Protein AF-A0A2V8G3H0-F1 (afdb_monomer_lite)

pLDDT: mean 85.49, std 12.55, range [44.16, 97.75]

Radius of gyration: 18.99 Å; chains: 1; bounding box: 65×38×50 Å

Foldseek 3Di:
DWDWDWDDPDPFKIWIWTKDWDDDPPDPDPTPDIDIATKIWGDDPFKIKIAFWDDFDPDPDDDDQQQPDGVRHGPVQDPVVCVVQPPTWGGMWMWGDDPFKTKIKTKTWRDDDDQAAFTKIKIKMWMWGRPDPFKIKTKIKIKIWTHDDPYPHDDTDMDIDIDMDMGGHDPDDPPDD

Sequence (177 aa):
MRVSADVETGARTVLSLGGFFNQRFGSDRGVEQARPVVALSVRGRRSTFTFGTVPPRADKTPAGPDRAGPHGLLPPLQRDTLALDRPYEAGFQWTFAGAALRHEMWLVWQRLNTAEHRERFDVGVDAELGAARAVSVPLQLHVVHEGGQLFPSGPVGDSTAAAAGVNVHGRAGPLDR

Structure (mmCIF, N/CA/C/O backbone):
data_AF-A0A2V8G3H0-F1
#
_entry.id   AF-A0A2V8G3H0-F1
#
loop_
_atom_site.group_PDB
_atom_site.id
_atom_site.type_symbol
_atom_site.label_atom_id
_atom_site.label_alt_id
_atom_site.label_comp_id
_atom_site.label_asym_id
_atom_site.label_entity_id
_atom_site.label_seq_id
_atom_site.pdbx_PDB_ins_code
_atom_site.Cartn_x
_atom_site.Cartn_y
_atom_site.Cartn_z
_atom_site.occupancy
_atom_site.B_iso_or_equiv
_atom_site.auth_seq_id
_atom_site.auth_comp_id
_atom_site.auth_asym_id
_atom_site.auth_atom_id
_atom_site.pdbx_PDB_model_num
ATOM 1 N N . MET A 1 1 ? -1.364 -10.992 -14.143 1.00 82.94 1 MET A N 1
ATOM 2 C CA . MET A 1 1 ? -1.612 -12.239 -13.393 1.00 82.94 1 MET A CA 1
ATOM 3 C C . MET A 1 1 ? -0.538 -12.420 -12.333 1.00 82.94 1 MET A C 1
ATOM 5 O O . MET A 1 1 ? 0.640 -12.336 -12.650 1.00 82.94 1 MET A O 1
ATOM 9 N N . ARG A 1 2 ? -0.936 -12.663 -11.082 1.00 86.56 2 ARG A N 1
ATOM 10 C CA . ARG A 1 2 ? -0.037 -13.048 -9.984 1.00 86.56 2 ARG A CA 1
ATOM 11 C C . ARG A 1 2 ? -0.377 -14.473 -9.568 1.00 86.56 2 ARG A C 1
ATOM 13 O O . ARG A 1 2 ? -1.548 -14.764 -9.352 1.00 86.56 2 ARG A O 1
ATOM 20 N N . VAL A 1 3 ? 0.633 -15.325 -9.445 1.00 89.88 3 VAL A N 1
ATOM 21 C CA . VAL A 1 3 ? 0.513 -16.675 -8.883 1.00 89.88 3 VAL A CA 1
ATOM 22 C C . VAL A 1 3 ? 1.539 -16.795 -7.773 1.00 89.88 3 VAL A C 1
ATOM 24 O O . VAL A 1 3 ? 2.712 -16.509 -7.995 1.00 89.88 3 VAL A O 1
ATOM 27 N N . SER A 1 4 ? 1.111 -17.194 -6.582 1.00 92.69 4 SER A N 1
ATOM 28 C CA . SER A 1 4 ? 2.009 -17.410 -5.450 1.00 92.69 4 SER A CA 1
ATOM 29 C C . SER A 1 4 ? 1.488 -18.502 -4.529 1.00 92.69 4 SER A C 1
ATOM 31 O O . SER A 1 4 ? 0.279 -18.709 -4.438 1.00 92.69 4 SER A O 1
ATOM 33 N N . ALA A 1 5 ? 2.412 -19.167 -3.845 1.00 94.31 5 ALA A N 1
ATOM 34 C CA . ALA A 1 5 ? 2.145 -20.116 -2.779 1.00 94.31 5 ALA A CA 1
ATOM 35 C C . ALA A 1 5 ? 2.682 -19.567 -1.455 1.00 94.31 5 ALA A C 1
ATOM 37 O O . ALA A 1 5 ? 3.753 -18.957 -1.421 1.00 94.31 5 ALA A O 1
ATOM 38 N N . ASP A 1 6 ? 1.938 -19.815 -0.382 1.00 95.56 6 ASP A N 1
ATOM 39 C CA . ASP A 1 6 ? 2.307 -19.433 0.975 1.00 95.56 6 ASP A CA 1
ATOM 40 C C . ASP A 1 6 ? 2.868 -20.652 1.712 1.00 95.56 6 ASP A C 1
ATOM 42 O O . ASP A 1 6 ? 2.250 -21.716 1.742 1.00 95.56 6 ASP A O 1
ATOM 46 N N . VAL A 1 7 ? 4.041 -20.484 2.316 1.00 95.50 7 VAL A N 1
ATOM 47 C CA . VAL A 1 7 ? 4.709 -21.490 3.142 1.00 95.50 7 VAL A CA 1
ATOM 48 C C . VAL A 1 7 ? 4.783 -20.962 4.567 1.00 95.50 7 VAL A C 1
ATOM 50 O O . VAL A 1 7 ? 5.403 -19.930 4.830 1.00 95.50 7 VAL A O 1
ATOM 53 N N . GLU A 1 8 ? 4.157 -21.664 5.506 1.00 96.56 8 GLU A N 1
ATOM 54 C CA . GLU A 1 8 ? 4.308 -21.369 6.929 1.00 96.56 8 GLU A CA 1
ATOM 55 C C . GLU A 1 8 ? 5.721 -21.760 7.377 1.00 96.56 8 GLU A C 1
ATOM 57 O O . GLU A 1 8 ? 6.106 -22.926 7.324 1.00 96.56 8 GLU A O 1
ATOM 62 N N . THR A 1 9 ? 6.517 -20.779 7.799 1.00 92.75 9 THR A N 1
ATOM 63 C CA . THR A 1 9 ? 7.901 -20.997 8.263 1.00 92.75 9 THR A CA 1
ATOM 64 C C . THR A 1 9 ? 8.014 -20.988 9.787 1.00 92.75 9 THR A C 1
ATOM 66 O O . THR A 1 9 ? 9.064 -21.295 10.345 1.00 92.75 9 THR A O 1
ATOM 69 N N . GLY A 1 10 ? 6.922 -20.659 10.478 1.00 92.50 10 GLY A N 1
ATOM 70 C CA . GLY A 1 10 ? 6.780 -20.729 11.927 1.00 92.50 10 GLY A CA 1
ATOM 71 C C . GLY A 1 10 ? 5.374 -20.315 12.358 1.00 92.50 10 GLY A C 1
ATOM 72 O O . GLY A 1 10 ? 4.564 -19.894 11.538 1.00 92.50 10 GLY A O 1
ATOM 73 N N . ALA A 1 11 ? 5.090 -20.351 13.664 1.00 92.75 11 ALA A N 1
ATOM 74 C CA . ALA A 1 11 ? 3.740 -20.112 14.204 1.00 92.75 11 ALA A CA 1
ATOM 75 C C . ALA A 1 11 ? 3.132 -18.731 13.873 1.00 92.75 11 ALA A C 1
ATOM 77 O O . ALA A 1 11 ? 1.939 -18.505 14.066 1.00 92.75 11 ALA A O 1
ATOM 78 N N . ARG A 1 12 ? 3.958 -17.774 13.442 1.00 96.44 12 ARG A N 1
ATOM 79 C CA . ARG A 1 12 ? 3.563 -16.397 13.116 1.00 96.44 12 ARG A CA 1
ATOM 80 C C . ARG A 1 12 ? 4.176 -15.894 11.817 1.00 96.44 12 ARG A C 1
ATOM 82 O O . ARG A 1 12 ? 4.035 -14.714 11.519 1.00 96.44 12 ARG A O 1
ATOM 89 N N . THR A 1 13 ? 4.846 -16.750 11.056 1.00 97.31 13 THR A N 1
ATOM 90 C CA . THR A 1 13 ? 5.653 -16.318 9.916 1.00 97.31 13 THR A CA 1
ATOM 91 C C . THR A 1 13 ? 5.239 -17.078 8.670 1.00 97.31 13 THR A C 1
ATOM 93 O O . THR A 1 13 ? 5.158 -18.304 8.683 1.00 97.31 13 THR A O 1
ATOM 96 N N . VAL A 1 14 ? 4.976 -16.340 7.596 1.00 97.12 14 VAL A N 1
ATOM 97 C CA . VAL A 1 14 ? 4.586 -16.882 6.294 1.00 97.12 14 VAL A CA 1
ATOM 98 C C . VAL A 1 14 ? 5.528 -16.331 5.239 1.00 97.12 14 VAL A C 1
ATOM 100 O O . VAL A 1 14 ? 5.743 -15.123 5.170 1.00 97.12 14 VAL A O 1
ATOM 103 N N . LEU A 1 15 ? 6.082 -17.216 4.422 1.00 96.94 15 LEU A N 1
ATOM 104 C CA . LEU A 1 15 ? 6.863 -16.876 3.245 1.00 96.94 15 LEU A CA 1
ATOM 105 C C . LEU A 1 15 ? 6.006 -17.116 2.000 1.00 96.94 15 LEU A C 1
ATOM 107 O O . LEU A 1 15 ? 5.622 -18.250 1.731 1.00 96.94 15 LEU A O 1
ATOM 111 N N . SER A 1 16 ? 5.731 -16.070 1.230 1.00 95.81 16 SER A N 1
ATOM 112 C CA . SER A 1 16 ? 5.048 -16.166 -0.059 1.00 95.81 16 SER A CA 1
ATOM 113 C C . SER A 1 16 ? 6.071 -16.183 -1.191 1.00 95.81 16 SER A C 1
ATOM 115 O O . SER A 1 16 ? 6.906 -15.282 -1.281 1.00 95.81 16 SER A O 1
ATOM 117 N N . LEU A 1 17 ? 5.984 -17.175 -2.077 1.00 96.31 17 LEU A N 1
ATOM 118 C CA . LEU A 1 17 ? 6.856 -17.334 -3.245 1.00 96.31 17 LEU A CA 1
ATOM 119 C C . LEU A 1 17 ? 6.022 -17.505 -4.514 1.00 96.31 17 LEU A C 1
ATOM 121 O O . LEU A 1 17 ? 4.998 -18.187 -4.503 1.00 96.31 17 LEU A O 1
ATOM 125 N N . GLY A 1 18 ? 6.444 -16.905 -5.624 1.00 95.38 18 GLY A N 1
ATOM 126 C CA . GLY A 1 18 ? 5.718 -17.029 -6.883 1.00 95.38 18 GLY A CA 1
ATOM 127 C C . GLY A 1 18 ? 6.214 -16.129 -8.004 1.00 95.38 18 GLY A C 1
ATOM 128 O O . GLY A 1 18 ? 7.368 -15.704 -8.029 1.00 95.38 18 GLY A O 1
ATOM 129 N N . GLY A 1 19 ? 5.310 -15.825 -8.931 1.00 93.44 19 GLY A N 1
ATOM 130 C CA . GLY A 1 19 ? 5.575 -15.005 -10.103 1.00 93.44 19 GLY A CA 1
ATOM 131 C C . GLY A 1 19 ? 4.429 -14.052 -10.418 1.00 93.44 19 GLY A C 1
ATOM 132 O O . GLY A 1 19 ? 3.246 -14.359 -10.244 1.00 93.44 19 GLY A O 1
ATOM 133 N N . PHE A 1 20 ? 4.799 -12.876 -10.899 1.00 90.75 20 PHE A N 1
ATOM 134 C CA . PHE A 1 20 ? 3.908 -11.897 -11.489 1.00 90.75 20 PHE A CA 1
ATOM 135 C C . PHE A 1 20 ? 4.216 -11.780 -12.979 1.00 90.75 20 PHE A C 1
ATOM 137 O O . PHE A 1 20 ? 5.374 -11.639 -13.367 1.00 90.75 20 PHE A O 1
ATOM 144 N N . PHE A 1 21 ? 3.164 -11.797 -13.791 1.00 89.19 21 PHE A N 1
ATOM 145 C CA . PHE A 1 21 ? 3.224 -11.692 -15.240 1.00 89.19 21 PHE A CA 1
ATOM 146 C C . PHE A 1 21 ? 2.209 -10.663 -15.720 1.00 89.19 21 PHE A C 1
ATOM 148 O O . PHE A 1 21 ? 1.060 -10.676 -15.267 1.00 89.19 21 PHE A O 1
ATOM 155 N N . ASN A 1 22 ? 2.575 -9.802 -16.661 1.00 86.12 22 ASN A N 1
ATOM 156 C CA . ASN A 1 22 ? 1.601 -8.966 -17.357 1.00 86.12 22 ASN A CA 1
ATOM 157 C C . ASN A 1 22 ? 1.765 -9.048 -18.873 1.00 86.12 22 ASN A C 1
ATOM 159 O O . ASN A 1 22 ? 2.817 -9.406 -19.396 1.00 86.12 22 ASN A O 1
ATOM 163 N N . GLN A 1 23 ? 0.684 -8.710 -19.560 1.00 83.31 23 GLN A N 1
ATOM 164 C CA . GLN A 1 23 ? 0.637 -8.493 -20.993 1.00 83.31 23 GLN A CA 1
ATOM 165 C C . GLN A 1 23 ? -0.121 -7.184 -21.197 1.00 83.31 23 GLN A C 1
ATOM 167 O O . GLN A 1 23 ? -1.132 -6.943 -20.531 1.00 83.31 23 GLN A O 1
ATOM 172 N N . ARG A 1 24 ? 0.390 -6.312 -22.064 1.00 78.56 24 ARG A N 1
ATOM 173 C CA . ARG A 1 24 ? -0.292 -5.067 -22.425 1.00 78.56 24 ARG A CA 1
ATOM 174 C C . ARG A 1 24 ? -1.122 -5.305 -23.682 1.00 78.56 24 ARG A C 1
ATOM 176 O O . ARG A 1 24 ? -0.664 -5.982 -24.601 1.00 78.56 24 ARG A O 1
ATOM 183 N N . PHE A 1 25 ? -2.330 -4.748 -23.724 1.00 75.25 25 PHE A N 1
ATOM 184 C CA . PHE A 1 25 ? -3.134 -4.746 -24.945 1.00 75.25 25 PHE A CA 1
ATOM 185 C C . PHE A 1 25 ? -2.354 -4.052 -26.071 1.00 75.25 25 PHE A C 1
ATOM 187 O O . PHE A 1 25 ? -1.827 -2.961 -25.867 1.00 75.25 25 PHE A O 1
ATOM 194 N N . GLY A 1 26 ? -2.261 -4.704 -27.233 1.00 79.00 26 GLY A N 1
ATOM 195 C CA . GLY A 1 26 ? -1.500 -4.209 -28.386 1.00 79.00 26 GLY A CA 1
ATOM 196 C C . GLY A 1 26 ? -0.003 -4.548 -28.391 1.00 79.00 26 GLY A C 1
ATOM 197 O O . GLY A 1 26 ? 0.705 -4.049 -29.256 1.00 79.00 26 GLY A O 1
ATOM 198 N N . SER A 1 27 ? 0.493 -5.370 -27.457 1.00 79.19 27 SER A N 1
ATOM 199 C CA . SER A 1 27 ? 1.862 -5.907 -27.521 1.00 79.19 27 SER A CA 1
ATOM 200 C C . SER A 1 27 ? 1.911 -7.187 -28.361 1.00 79.19 27 SER A C 1
ATOM 202 O O . SER A 1 27 ? 1.097 -8.090 -28.160 1.00 79.19 27 SER A O 1
ATOM 204 N N . ASP A 1 28 ? 2.916 -7.299 -29.235 1.00 83.94 28 ASP A N 1
ATOM 205 C CA . ASP A 1 28 ? 3.227 -8.524 -29.993 1.00 83.94 28 ASP A CA 1
ATOM 206 C C . ASP A 1 28 ? 3.888 -9.607 -29.115 1.00 83.94 28 ASP A C 1
ATOM 208 O O . ASP A 1 28 ? 4.145 -10.728 -29.560 1.00 83.94 28 ASP A O 1
ATOM 212 N N . ARG A 1 29 ? 4.196 -9.285 -27.850 1.00 79.19 29 ARG A N 1
ATOM 213 C CA . ARG A 1 29 ? 4.785 -10.216 -26.883 1.00 79.19 29 ARG A CA 1
ATOM 214 C C . ARG A 1 29 ? 3.695 -10.897 -26.060 1.00 79.19 29 ARG A C 1
ATOM 216 O O . ARG A 1 29 ? 2.806 -10.245 -25.516 1.00 79.19 29 ARG A O 1
ATOM 223 N N . GLY A 1 30 ? 3.822 -12.215 -25.882 1.00 79.38 30 GLY A N 1
ATOM 224 C CA . GLY A 1 30 ? 2.931 -12.993 -25.008 1.00 79.38 30 GLY A CA 1
ATOM 225 C C . GLY A 1 30 ? 3.056 -12.642 -23.517 1.00 79.38 30 GLY A C 1
ATOM 226 O O . GLY A 1 30 ? 2.113 -12.841 -22.760 1.00 79.38 30 GLY A O 1
ATOM 227 N N . VAL A 1 31 ? 4.202 -12.091 -23.095 1.00 81.88 31 VAL A N 1
ATOM 228 C CA . VAL A 1 31 ? 4.450 -11.564 -21.744 1.00 81.88 31 VAL A CA 1
ATOM 229 C C . VAL A 1 31 ? 5.321 -10.315 -21.865 1.00 81.88 31 VAL A C 1
ATOM 231 O O . VAL A 1 31 ? 6.400 -10.367 -22.451 1.00 81.88 31 VAL A O 1
ATOM 234 N N . GLU A 1 32 ? 4.863 -9.202 -21.299 1.00 83.75 32 GLU A N 1
ATOM 235 C CA . GLU A 1 32 ? 5.589 -7.927 -21.291 1.00 83.75 32 GLU A CA 1
ATOM 236 C C . GLU A 1 32 ? 6.539 -7.834 -20.088 1.00 83.75 32 GLU A C 1
ATOM 238 O O . GLU A 1 32 ? 7.672 -7.369 -20.204 1.00 83.75 32 GLU A O 1
ATOM 243 N N . GLN A 1 33 ? 6.101 -8.317 -18.925 1.00 82.50 33 GLN A N 1
ATOM 244 C CA . GLN A 1 33 ? 6.886 -8.312 -17.697 1.00 82.50 33 GLN A CA 1
ATOM 245 C C . GLN A 1 33 ? 6.720 -9.631 -16.951 1.00 82.50 33 GLN A C 1
ATOM 247 O O . GLN A 1 33 ? 5.600 -10.104 -16.771 1.00 82.50 33 GLN A O 1
ATOM 252 N N . ALA A 1 34 ? 7.835 -10.172 -16.461 1.00 89.00 34 ALA A N 1
ATOM 253 C CA . ALA A 1 34 ? 7.879 -11.259 -15.493 1.00 89.00 34 ALA A CA 1
ATOM 254 C C . ALA A 1 34 ? 8.691 -10.804 -14.269 1.00 89.00 34 ALA A C 1
ATOM 256 O O . ALA A 1 34 ? 9.836 -10.365 -14.407 1.00 89.00 34 ALA A O 1
ATOM 257 N N . ARG A 1 35 ? 8.101 -10.863 -13.071 1.00 90.56 35 ARG A N 1
ATOM 258 C CA . ARG A 1 35 ? 8.746 -10.486 -11.801 1.00 90.56 35 ARG A CA 1
ATOM 259 C C . ARG A 1 35 ? 8.579 -11.598 -10.766 1.00 90.56 35 ARG A C 1
ATOM 261 O O . ARG A 1 35 ? 7.508 -12.204 -10.717 1.00 90.56 35 ARG A O 1
ATOM 268 N N . PRO A 1 36 ? 9.590 -11.864 -9.925 1.00 92.50 36 PRO A N 1
ATOM 269 C CA . PRO A 1 36 ? 9.425 -12.794 -8.820 1.00 92.50 36 PRO A CA 1
ATOM 270 C C . PRO A 1 36 ? 8.488 -12.190 -7.776 1.00 92.50 36 PRO A C 1
ATOM 272 O O . PRO A 1 36 ? 8.559 -11.002 -7.486 1.00 92.50 36 PRO A O 1
ATOM 275 N N . VAL A 1 37 ? 7.631 -13.015 -7.190 1.00 94.38 37 VAL A N 1
ATOM 276 C CA . VAL A 1 37 ? 6.910 -12.677 -5.964 1.00 94.38 37 VAL A CA 1
ATOM 277 C C . VAL A 1 37 ? 7.666 -13.318 -4.819 1.00 94.38 37 VAL A C 1
ATOM 279 O O . VAL A 1 37 ? 7.773 -14.540 -4.770 1.00 94.38 37 VAL A O 1
ATOM 282 N N . VAL A 1 38 ? 8.193 -12.503 -3.912 1.00 95.69 38 VAL A N 1
ATOM 283 C CA . VAL A 1 38 ? 8.862 -12.974 -2.695 1.00 95.69 38 VAL A CA 1
ATOM 284 C C . VAL A 1 38 ? 8.433 -12.065 -1.565 1.00 95.69 38 VAL A C 1
ATOM 286 O O . VAL A 1 38 ? 8.708 -10.868 -1.619 1.00 95.69 38 VAL A O 1
ATOM 289 N N . ALA A 1 39 ? 7.752 -12.603 -0.559 1.00 96.88 39 ALA A N 1
ATOM 290 C CA . ALA A 1 39 ? 7.326 -11.813 0.587 1.00 96.88 39 ALA A CA 1
ATOM 291 C C . ALA A 1 39 ? 7.440 -12.583 1.899 1.00 96.88 39 ALA A C 1
ATOM 293 O O . ALA A 1 39 ? 7.063 -13.746 1.975 1.00 96.88 39 ALA A O 1
ATOM 294 N N . LEU A 1 40 ? 7.912 -11.916 2.946 1.00 97.38 40 LEU A N 1
ATOM 295 C CA . LEU A 1 40 ? 7.921 -12.426 4.310 1.00 97.38 40 LEU A CA 1
ATOM 296 C C . LEU A 1 40 ? 6.876 -11.670 5.124 1.00 97.38 40 LEU A C 1
ATOM 298 O O . LEU A 1 40 ? 6.973 -10.454 5.274 1.00 97.38 40 LEU A O 1
ATOM 302 N N . SER A 1 41 ? 5.905 -12.392 5.671 1.00 97.31 41 SER A N 1
ATOM 303 C CA . SER A 1 41 ? 4.862 -11.846 6.535 1.00 97.31 41 SER A CA 1
ATOM 304 C C . SER A 1 41 ? 5.034 -12.331 7.970 1.00 97.31 41 SER A C 1
ATOM 306 O O . SER A 1 41 ? 5.093 -13.535 8.210 1.00 97.31 41 SER A O 1
ATOM 308 N N . VAL A 1 42 ? 5.040 -11.412 8.932 1.00 97.75 42 VAL A N 1
ATOM 309 C CA . VAL A 1 42 ? 5.040 -11.697 10.372 1.00 97.75 42 VAL A CA 1
ATOM 310 C C . VAL A 1 42 ? 3.711 -11.239 10.970 1.00 97.75 42 VAL A C 1
ATOM 312 O O . VAL A 1 42 ? 3.390 -10.050 10.983 1.00 97.75 42 VAL A O 1
ATOM 315 N N . ARG A 1 43 ? 2.926 -12.194 11.469 1.00 96.50 43 ARG A N 1
ATOM 316 C CA . ARG A 1 43 ? 1.564 -12.014 11.983 1.00 96.50 43 ARG A CA 1
ATOM 317 C C . ARG A 1 43 ? 1.555 -11.984 13.510 1.00 96.50 43 ARG A C 1
ATOM 319 O O . ARG A 1 43 ? 1.887 -12.954 14.185 1.00 96.50 43 ARG A O 1
ATOM 326 N N . GLY A 1 44 ? 1.131 -10.865 14.070 1.00 95.12 44 GLY A N 1
ATOM 327 C CA . GLY A 1 44 ? 0.736 -10.723 15.467 1.00 95.12 44 GLY A CA 1
ATOM 328 C C . GLY A 1 44 ? -0.773 -10.892 15.655 1.00 95.12 44 GLY A C 1
ATOM 329 O O . GLY A 1 44 ? -1.523 -11.129 14.715 1.00 95.12 44 GLY A O 1
ATOM 330 N N . ARG A 1 45 ? -1.252 -10.709 16.892 1.00 95.62 45 ARG A N 1
ATOM 331 C CA . ARG A 1 45 ? -2.693 -10.814 17.208 1.00 95.62 45 ARG A CA 1
ATOM 332 C C . ARG A 1 45 ? -3.546 -9.763 16.488 1.00 95.62 45 ARG A C 1
ATOM 334 O O . ARG A 1 45 ? -4.714 -10.001 16.215 1.00 95.62 45 ARG A O 1
ATOM 341 N N . ARG A 1 46 ? -2.983 -8.573 16.280 1.00 96.56 46 ARG A N 1
ATOM 342 C CA . ARG A 1 46 ? -3.664 -7.415 15.683 1.00 96.56 46 ARG A CA 1
ATOM 343 C C . ARG A 1 46 ? -2.854 -6.745 14.585 1.00 96.56 46 ARG A C 1
ATOM 345 O O . ARG A 1 46 ? -3.375 -5.829 13.976 1.00 96.56 46 ARG A O 1
ATOM 352 N N . SER A 1 47 ? -1.614 -7.171 14.359 1.00 97.06 47 SER A N 1
ATOM 353 C CA . SER A 1 47 ? -0.688 -6.521 13.431 1.00 97.06 47 SER A CA 1
ATOM 354 C C . SER A 1 47 ? -0.168 -7.537 12.433 1.00 97.06 47 SER A C 1
ATOM 356 O O . SER A 1 47 ? 0.126 -8.657 12.840 1.00 97.06 47 SER A O 1
ATOM 358 N N . THR A 1 48 ? 0.020 -7.151 11.178 1.00 97.19 48 THR A N 1
ATOM 359 C CA . THR A 1 48 ? 0.806 -7.936 10.220 1.00 97.19 48 THR A CA 1
ATOM 360 C C . THR A 1 48 ? 1.838 -7.035 9.573 1.00 97.19 48 THR A C 1
ATOM 362 O O . THR A 1 48 ? 1.489 -5.965 9.081 1.00 97.19 48 THR A O 1
ATOM 365 N N . PHE A 1 49 ? 3.092 -7.473 9.590 1.00 97.50 49 PHE A N 1
ATOM 366 C CA . PHE A 1 49 ? 4.193 -6.836 8.878 1.00 97.50 49 PHE A CA 1
ATOM 367 C C . PHE A 1 49 ? 4.537 -7.683 7.664 1.00 97.50 49 PHE A C 1
ATOM 369 O O . PHE A 1 49 ? 4.748 -8.881 7.824 1.00 97.50 49 PHE A O 1
ATOM 376 N N . THR A 1 50 ? 4.627 -7.075 6.490 1.00 97.06 50 THR A N 1
ATOM 377 C CA . THR A 1 50 ? 4.994 -7.748 5.245 1.00 97.06 50 THR A CA 1
ATOM 378 C C . THR A 1 50 ? 6.171 -7.023 4.614 1.00 97.06 50 THR A C 1
ATOM 380 O O . THR A 1 50 ? 6.118 -5.811 4.429 1.00 97.06 50 THR A O 1
ATOM 383 N N . PHE A 1 51 ? 7.217 -7.765 4.262 1.00 96.94 51 PHE A N 1
ATOM 384 C CA . PHE A 1 51 ? 8.379 -7.277 3.520 1.00 96.94 51 PHE A CA 1
ATOM 385 C C . PHE A 1 51 ? 8.486 -8.015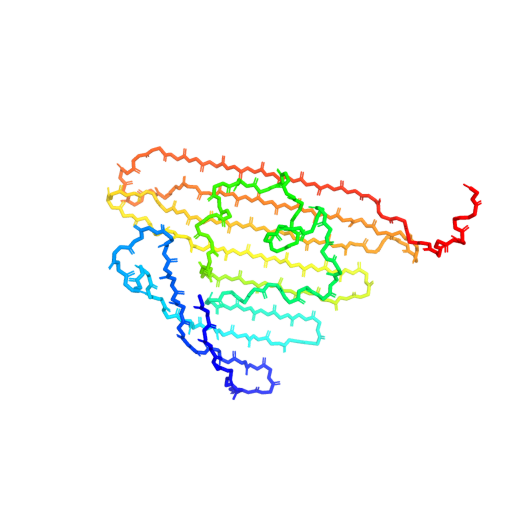 2.189 1.00 96.94 51 PHE A C 1
ATOM 387 O O . PHE A 1 51 ? 8.217 -9.212 2.139 1.00 96.94 51 PHE A O 1
ATOM 394 N N . GLY A 1 52 ? 8.922 -7.335 1.132 1.00 95.06 52 GLY A N 1
ATOM 395 C CA . GLY A 1 52 ? 9.014 -7.892 -0.217 1.00 95.06 52 GLY A CA 1
ATOM 396 C C . GLY A 1 52 ? 7.787 -7.534 -1.052 1.00 95.06 52 GLY A C 1
ATOM 397 O O . GLY A 1 52 ? 7.353 -6.386 -1.042 1.00 95.06 52 GLY A O 1
ATOM 398 N N . THR A 1 53 ? 7.232 -8.479 -1.807 1.00 93.44 53 THR A N 1
ATOM 399 C CA . THR A 1 53 ? 6.089 -8.204 -2.685 1.00 93.44 53 THR A CA 1
ATOM 400 C C . THR A 1 53 ? 4.791 -8.040 -1.891 1.00 93.44 53 THR A C 1
ATOM 402 O O . THR A 1 53 ? 4.201 -9.022 -1.425 1.00 93.44 53 THR A O 1
ATOM 405 N N . VAL A 1 54 ? 4.302 -6.807 -1.799 1.00 90.44 54 VAL A N 1
ATOM 406 C CA . VAL A 1 54 ? 3.102 -6.451 -1.036 1.00 90.44 54 VAL A CA 1
ATOM 407 C C . VAL A 1 54 ? 1.874 -7.160 -1.636 1.00 90.44 54 VAL A C 1
ATOM 409 O O . VAL A 1 54 ? 1.718 -7.211 -2.864 1.00 90.44 54 VAL A O 1
ATOM 412 N N . PRO A 1 55 ? 1.034 -7.829 -0.826 1.00 83.00 55 PRO A N 1
ATOM 413 C CA . PRO A 1 55 ? -0.197 -8.437 -1.311 1.00 83.00 55 PRO A CA 1
ATOM 414 C C . PRO A 1 55 ? -1.223 -7.355 -1.678 1.00 83.00 55 PRO A C 1
ATOM 416 O O . PRO A 1 55 ? -1.298 -6.331 -1.000 1.00 83.00 55 PRO A O 1
ATOM 419 N N . PRO A 1 56 ? -2.060 -7.583 -2.705 1.00 73.94 56 PRO A N 1
ATOM 420 C CA . PRO A 1 56 ? -3.191 -6.700 -2.955 1.00 73.94 56 PRO A CA 1
ATOM 421 C C . PRO A 1 56 ? -4.106 -6.671 -1.725 1.00 73.94 56 PRO A C 1
ATOM 423 O O . PRO A 1 56 ? -4.281 -7.687 -1.041 1.00 73.94 56 PRO A O 1
ATOM 426 N N . ARG A 1 57 ? -4.713 -5.513 -1.451 1.00 71.81 57 ARG A N 1
ATOM 427 C CA . ARG A 1 57 ? -5.659 -5.372 -0.342 1.00 71.81 57 ARG A CA 1
ATOM 428 C C . ARG A 1 57 ? -6.827 -6.338 -0.545 1.00 71.81 57 ARG A C 1
ATOM 430 O O . ARG A 1 57 ? -7.538 -6.276 -1.544 1.00 71.81 57 ARG A O 1
ATOM 437 N N . ALA A 1 58 ? -7.031 -7.229 0.421 1.00 61.41 58 ALA A N 1
ATOM 438 C CA . ALA A 1 58 ? -8.154 -8.160 0.447 1.00 61.41 58 ALA A CA 1
ATOM 439 C C . ALA A 1 58 ? -9.424 -7.449 0.947 1.00 61.41 58 ALA A C 1
ATOM 441 O O . ALA A 1 58 ? -9.995 -7.838 1.967 1.00 61.41 58 ALA A O 1
ATOM 442 N N . ASP A 1 59 ? -9.832 -6.351 0.306 1.00 60.09 59 ASP A N 1
ATOM 443 C CA . ASP A 1 59 ? -11.036 -5.643 0.735 1.00 60.09 59 ASP A CA 1
ATOM 444 C C . ASP A 1 59 ? -12.280 -6.434 0.302 1.00 60.09 59 ASP A C 1
ATOM 446 O O . ASP A 1 59 ? -12.476 -6.729 -0.875 1.00 60.09 59 ASP A O 1
ATOM 450 N N . LYS A 1 60 ? -13.098 -6.840 1.279 1.00 53.66 60 LYS A N 1
ATOM 451 C CA . LYS A 1 60 ? -14.347 -7.599 1.066 1.00 53.66 60 LYS A CA 1
ATOM 452 C C . LYS A 1 60 ? -15.575 -6.691 1.001 1.00 53.66 60 LYS A C 1
ATOM 454 O O . LYS A 1 60 ? -16.702 -7.178 0.935 1.00 53.66 60 LYS A O 1
ATOM 459 N N . THR A 1 61 ? -15.371 -5.383 1.100 1.00 57.62 61 THR A N 1
ATOM 460 C CA . THR A 1 61 ? -16.453 -4.403 1.137 1.00 57.62 61 THR A CA 1
ATOM 461 C C . THR A 1 61 ? -16.902 -4.072 -0.293 1.00 57.62 61 THR A C 1
ATOM 463 O O . THR A 1 61 ? -16.042 -4.010 -1.171 1.00 57.62 61 THR A O 1
ATOM 466 N N . PRO A 1 62 ? -18.208 -3.870 -0.569 1.00 54.47 62 PRO A N 1
ATOM 467 C CA . PRO A 1 62 ? -18.684 -3.586 -1.922 1.00 54.47 62 PRO A CA 1
ATOM 468 C C . PRO A 1 62 ? -17.955 -2.392 -2.543 1.00 54.47 62 PRO A C 1
ATOM 470 O O . PRO A 1 62 ? -17.704 -1.394 -1.862 1.00 54.47 62 PRO A O 1
ATOM 473 N N . ALA A 1 63 ? -17.626 -2.505 -3.830 1.00 58.03 63 ALA A N 1
ATOM 474 C CA . ALA A 1 63 ? -16.987 -1.435 -4.580 1.00 58.03 63 ALA A CA 1
ATOM 475 C C . ALA A 1 63 ? -17.860 -0.168 -4.550 1.00 58.03 63 ALA A C 1
ATOM 477 O O . ALA A 1 63 ? -19.059 -0.219 -4.820 1.00 58.03 63 ALA A O 1
ATOM 478 N N . GLY A 1 64 ? -17.244 0.962 -4.217 1.00 60.06 64 GLY A N 1
ATOM 479 C CA . GLY A 1 64 ? -17.833 2.296 -4.282 1.00 60.06 64 GLY A CA 1
ATOM 480 C C . GLY A 1 64 ? -16.806 3.274 -4.855 1.00 60.06 64 GLY A C 1
ATOM 481 O O . GLY A 1 64 ? -15.610 2.970 -4.807 1.00 60.06 64 GLY A O 1
ATOM 482 N N . PRO A 1 65 ? -17.239 4.426 -5.396 1.00 64.19 65 PRO A N 1
ATOM 483 C CA . PRO A 1 65 ? -16.344 5.372 -6.067 1.00 64.19 65 PRO A CA 1
ATOM 484 C C . PRO A 1 65 ? -15.184 5.812 -5.163 1.00 64.19 65 PRO A C 1
ATOM 486 O O . PRO A 1 65 ? -14.048 5.881 -5.614 1.00 64.19 65 PRO A O 1
ATOM 489 N N . ASP A 1 66 ? -15.436 5.959 -3.862 1.00 64.75 66 ASP A N 1
ATOM 490 C CA . ASP A 1 66 ? -14.451 6.398 -2.867 1.00 64.75 66 ASP A CA 1
ATOM 491 C C . ASP A 1 66 ? -13.492 5.291 -2.390 1.00 64.75 66 ASP A C 1
ATOM 493 O O . ASP A 1 66 ? -12.636 5.531 -1.545 1.00 64.75 66 ASP A O 1
ATOM 497 N N . ARG A 1 67 ? -13.633 4.055 -2.888 1.00 63.72 67 ARG A N 1
ATOM 498 C CA . ARG A 1 67 ? -12.837 2.887 -2.452 1.00 63.72 67 ARG A CA 1
ATOM 499 C C . ARG A 1 67 ? -12.170 2.140 -3.600 1.00 63.72 67 ARG A C 1
ATOM 501 O O . ARG A 1 67 ? -11.671 1.036 -3.411 1.00 63.72 67 ARG A O 1
ATOM 508 N N . ALA A 1 68 ? -12.163 2.738 -4.789 1.00 65.50 68 ALA A N 1
ATOM 509 C CA . ALA A 1 68 ? -11.532 2.168 -5.975 1.00 65.50 68 ALA A CA 1
ATOM 510 C C . ALA A 1 68 ? -9.997 2.322 -5.981 1.00 65.50 68 ALA A C 1
ATOM 512 O O . ALA A 1 68 ? -9.336 1.866 -6.911 1.00 65.50 68 ALA A O 1
ATOM 513 N N . GLY A 1 69 ? -9.430 2.973 -4.962 1.00 68.62 69 GLY A N 1
ATOM 514 C CA . GLY A 1 69 ? -8.007 3.245 -4.872 1.00 68.62 69 GLY A CA 1
ATOM 515 C C . GLY A 1 69 ? -7.126 2.113 -4.356 1.00 68.62 69 GLY A C 1
ATOM 516 O O . GLY A 1 69 ? -7.561 1.346 -3.491 1.00 68.62 69 GLY A O 1
ATOM 517 N N . PRO A 1 70 ? -5.848 2.048 -4.783 1.00 73.81 70 PRO A N 1
ATOM 518 C CA . PRO A 1 70 ? -4.834 1.241 -4.119 1.00 73.81 70 PRO A CA 1
ATOM 519 C C . PRO A 1 70 ? -4.797 1.539 -2.618 1.00 73.81 70 PRO A C 1
ATOM 521 O O . PRO A 1 70 ? -4.918 2.689 -2.194 1.00 73.81 70 PRO A O 1
ATOM 524 N N . HIS A 1 71 ? -4.660 0.482 -1.816 1.00 81.94 71 HIS A N 1
ATOM 525 C CA . HIS A 1 71 ? -4.653 0.543 -0.347 1.00 81.94 71 HIS A CA 1
ATOM 526 C C . HIS A 1 71 ? -5.859 1.265 0.284 1.00 81.94 71 HIS A C 1
ATOM 528 O O . HIS A 1 71 ? -5.776 1.730 1.416 1.00 81.94 71 HIS A O 1
ATOM 534 N N . GLY A 1 72 ? -6.996 1.354 -0.419 1.00 81.31 72 GLY A N 1
ATOM 535 C CA . GLY A 1 72 ? -8.210 1.990 0.102 1.00 81.31 72 GLY A CA 1
ATOM 536 C C . GLY A 1 72 ? -8.177 3.521 0.109 1.00 81.31 72 GLY A C 1
ATOM 537 O O . GLY A 1 72 ? -9.069 4.139 0.692 1.00 81.31 72 GLY A O 1
ATOM 538 N N . LEU A 1 73 ? -7.182 4.140 -0.537 1.00 84.56 73 LEU A N 1
ATOM 539 C CA . LEU A 1 73 ? -7.124 5.592 -0.674 1.00 84.56 73 LEU A CA 1
ATOM 540 C C . LEU A 1 73 ? -8.292 6.130 -1.505 1.00 84.56 73 LEU A C 1
ATOM 542 O O . LEU A 1 73 ? -8.681 5.538 -2.514 1.00 84.56 73 LEU A O 1
ATOM 546 N N . LEU A 1 74 ? -8.783 7.313 -1.135 1.00 85.06 74 LEU A N 1
ATOM 547 C CA . LEU A 1 74 ? -9.700 8.076 -1.976 1.00 85.06 74 LEU A CA 1
ATOM 548 C C . LEU A 1 74 ? -9.052 8.322 -3.354 1.00 85.06 74 LEU A C 1
ATOM 550 O O . LEU A 1 74 ? -7.862 8.657 -3.404 1.00 85.06 74 LEU A O 1
ATOM 554 N N . PRO A 1 75 ? -9.797 8.202 -4.472 1.00 79.19 75 PRO A N 1
ATOM 555 C CA . PRO A 1 75 ? -9.252 8.441 -5.810 1.00 79.19 75 PRO A CA 1
ATOM 556 C C . PRO A 1 75 ? -8.469 9.758 -5.955 1.00 79.19 75 PRO A C 1
ATOM 558 O O . PRO A 1 75 ? -7.352 9.704 -6.458 1.00 79.19 75 PRO A O 1
ATOM 561 N N . PRO A 1 76 ? -8.933 10.914 -5.428 1.00 80.25 76 PRO A N 1
ATOM 562 C CA . PRO A 1 76 ? -8.198 12.178 -5.555 1.00 80.25 76 PRO A CA 1
ATOM 563 C C . PRO A 1 76 ? -6.845 12.233 -4.830 1.00 80.25 76 PRO A C 1
ATOM 565 O O . PRO A 1 76 ? -6.051 13.129 -5.098 1.00 80.25 76 PRO A O 1
ATOM 568 N N . LEU A 1 77 ? -6.576 11.320 -3.887 1.00 80.62 77 LEU A N 1
ATOM 569 C CA . LEU A 1 77 ? -5.277 11.244 -3.203 1.00 80.62 77 LEU A CA 1
ATOM 570 C C . LEU A 1 77 ? -4.239 10.455 -4.006 1.00 80.62 77 LEU A C 1
ATOM 572 O O . LEU A 1 77 ? -3.058 10.409 -3.647 1.00 80.62 77 LEU A O 1
ATOM 576 N N . GLN A 1 78 ? -4.667 9.811 -5.086 1.00 72.00 78 GLN A N 1
ATOM 577 C CA . GLN A 1 78 ? -3.774 9.101 -5.976 1.00 72.00 78 GLN A CA 1
ATOM 578 C C . GLN A 1 78 ? -3.245 10.046 -7.039 1.00 72.00 78 GLN A C 1
ATOM 580 O O . GLN A 1 78 ? -3.922 10.944 -7.530 1.00 72.00 78 GLN A O 1
ATOM 585 N N . ARG A 1 79 ? -2.005 9.793 -7.443 1.00 68.50 79 ARG A N 1
ATOM 586 C CA . ARG A 1 79 ? -1.500 10.314 -8.703 1.00 68.50 79 ARG A CA 1
ATOM 587 C C . ARG A 1 79 ? -1.932 9.321 -9.774 1.00 68.50 79 ARG A C 1
ATOM 589 O O . ARG A 1 79 ? -1.398 8.219 -9.787 1.00 68.50 79 ARG A O 1
ATOM 596 N N . ASP A 1 80 ? -2.866 9.690 -10.647 1.00 55.69 80 ASP A N 1
ATOM 597 C CA . ASP A 1 80 ? -3.500 8.780 -11.625 1.00 55.69 80 ASP A CA 1
ATOM 598 C C . ASP A 1 80 ? -2.505 7.942 -12.447 1.00 55.69 80 ASP A C 1
ATOM 600 O O . ASP A 1 80 ? -2.776 6.793 -12.796 1.00 55.69 80 ASP A O 1
ATOM 604 N N . THR A 1 81 ? -1.305 8.472 -12.707 1.00 56.78 81 THR A N 1
ATOM 605 C CA . THR A 1 81 ? -0.250 7.744 -13.427 1.00 56.78 81 THR A CA 1
ATOM 606 C C . THR A 1 81 ? 0.289 6.532 -12.663 1.00 56.78 81 THR A C 1
ATOM 608 O O . THR A 1 81 ? 0.743 5.578 -13.284 1.00 56.78 81 THR A O 1
ATOM 611 N N . LEU A 1 82 ? 0.198 6.513 -11.330 1.00 58.00 82 LEU A N 1
ATOM 612 C CA . LEU A 1 82 ? 0.597 5.371 -10.507 1.00 58.00 82 LEU A CA 1
ATOM 613 C C . LEU A 1 82 ? -0.325 4.164 -10.670 1.00 58.00 82 LEU A C 1
ATOM 615 O O . LEU A 1 82 ? 0.144 3.035 -10.553 1.00 58.00 82 LEU A O 1
ATOM 619 N N . ALA A 1 83 ? -1.609 4.370 -10.970 1.00 57.19 83 ALA A N 1
ATOM 620 C CA . ALA A 1 83 ? -2.559 3.271 -11.135 1.00 57.19 83 ALA A CA 1
ATOM 621 C C . ALA A 1 83 ? -2.204 2.358 -12.328 1.00 57.19 83 ALA A C 1
ATOM 623 O O . ALA A 1 83 ? -2.547 1.177 -12.329 1.00 57.19 83 ALA A O 1
ATOM 624 N N . LEU A 1 84 ? -1.477 2.884 -13.321 1.00 54.97 84 LEU A N 1
ATOM 625 C CA . LEU A 1 84 ? -1.063 2.155 -14.525 1.00 54.97 84 LEU A CA 1
ATOM 626 C C . LEU A 1 84 ? 0.275 1.405 -14.358 1.00 54.97 84 LEU A C 1
ATOM 628 O O . LEU A 1 84 ? 0.521 0.432 -15.075 1.00 54.97 84 LEU A O 1
ATOM 632 N N . ASP A 1 85 ? 1.107 1.811 -13.392 1.00 55.53 85 ASP A N 1
ATOM 633 C CA . ASP A 1 85 ? 2.469 1.291 -13.178 1.00 55.53 85 ASP A CA 1
ATOM 634 C C . ASP A 1 85 ? 2.602 0.359 -11.955 1.00 55.53 85 ASP A C 1
ATOM 636 O O . ASP A 1 85 ? 3.667 -0.220 -11.730 1.00 55.53 85 ASP A O 1
ATOM 640 N N . ARG A 1 86 ? 1.526 0.161 -11.178 1.00 64.31 86 ARG A N 1
ATOM 641 C CA . ARG A 1 86 ? 1.522 -0.570 -9.892 1.00 64.31 86 ARG A CA 1
ATOM 642 C C . ARG A 1 86 ? 1.041 -2.035 -9.879 1.00 64.31 86 ARG A C 1
ATOM 644 O O . ARG A 1 86 ? 0.722 -2.536 -8.804 1.00 64.31 86 ARG A O 1
ATOM 651 N N . PRO A 1 87 ? 0.985 -2.822 -10.972 1.00 67.62 87 PRO A N 1
ATOM 652 C CA . PRO A 1 87 ? 0.460 -4.183 -10.848 1.00 67.62 87 PRO A CA 1
ATOM 653 C C . PRO A 1 87 ? 1.409 -5.121 -10.062 1.00 67.62 87 PRO A C 1
ATOM 655 O O . PRO A 1 87 ? 1.028 -6.240 -9.715 1.00 67.62 87 PRO A O 1
ATOM 658 N N . TYR A 1 88 ? 2.629 -4.656 -9.764 1.00 81.38 88 TYR A N 1
ATOM 659 C CA . TYR A 1 88 ? 3.620 -5.301 -8.914 1.00 81.38 88 TYR A CA 1
ATOM 660 C C . TYR A 1 88 ? 4.212 -4.279 -7.932 1.00 81.38 88 TYR A C 1
ATOM 662 O O . TYR A 1 88 ? 4.849 -3.317 -8.354 1.00 81.38 88 TYR A O 1
ATOM 670 N N . GLU A 1 89 ? 4.042 -4.513 -6.631 1.00 88.81 89 GLU A N 1
ATOM 671 C CA . GLU A 1 89 ? 4.534 -3.627 -5.571 1.00 88.81 89 GLU A CA 1
ATOM 672 C C . GLU A 1 89 ? 5.536 -4.363 -4.687 1.00 88.81 89 GLU A C 1
ATOM 674 O O . GLU A 1 89 ? 5.234 -5.430 -4.149 1.00 8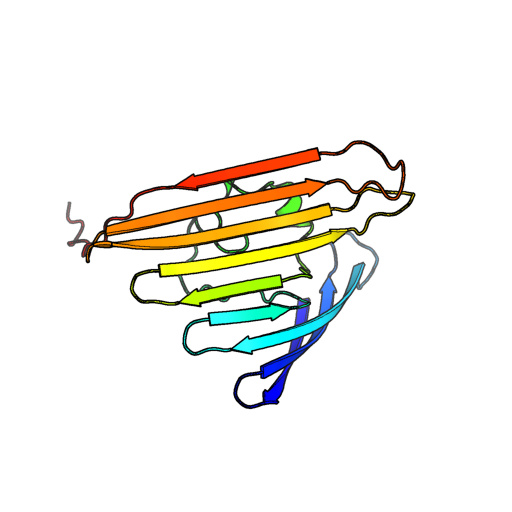8.81 89 GLU A O 1
ATOM 679 N N . ALA A 1 90 ? 6.733 -3.796 -4.538 1.00 91.38 90 ALA A N 1
ATOM 680 C CA . ALA A 1 90 ? 7.787 -4.336 -3.691 1.00 91.38 90 ALA A CA 1
ATOM 681 C C . ALA A 1 90 ? 8.197 -3.313 -2.631 1.00 91.38 90 ALA A C 1
ATOM 683 O O . ALA A 1 90 ? 8.525 -2.174 -2.949 1.00 91.38 90 ALA A O 1
ATOM 684 N N . GLY A 1 91 ? 8.207 -3.727 -1.370 1.00 94.38 91 GLY A N 1
ATOM 685 C CA . GLY A 1 91 ? 8.611 -2.879 -0.263 1.00 94.38 91 GLY A CA 1
ATOM 686 C C . GLY A 1 91 ? 8.131 -3.426 1.070 1.00 94.38 91 GLY A C 1
ATOM 687 O O . GLY A 1 91 ? 8.437 -4.563 1.430 1.00 94.38 91 GLY A O 1
ATOM 688 N N . PHE A 1 92 ? 7.413 -2.596 1.810 1.00 95.88 92 PHE A N 1
ATOM 689 C CA . PHE A 1 92 ? 6.962 -2.866 3.162 1.00 95.88 92 PHE A CA 1
ATOM 690 C C . PHE A 1 92 ? 5.489 -2.504 3.327 1.00 95.88 92 PHE A C 1
ATOM 692 O O . PHE A 1 92 ? 5.023 -1.493 2.809 1.00 95.88 92 PHE A O 1
ATOM 699 N N . GLN A 1 93 ? 4.775 -3.307 4.107 1.00 96.69 93 GLN A N 1
ATOM 700 C CA . GLN A 1 93 ? 3.407 -3.035 4.517 1.00 96.69 93 GLN A CA 1
ATOM 701 C C . GLN A 1 93 ? 3.230 -3.389 5.991 1.00 96.69 93 GLN A C 1
ATOM 703 O O . GLN A 1 93 ? 3.700 -4.427 6.462 1.00 96.69 93 GLN A O 1
ATOM 708 N N . TRP A 1 94 ? 2.490 -2.555 6.709 1.00 97.19 94 TRP A N 1
ATOM 709 C CA . TRP A 1 94 ? 2.059 -2.811 8.070 1.00 97.19 94 TRP A CA 1
ATOM 710 C C . TRP A 1 94 ? 0.560 -2.571 8.205 1.00 97.19 94 TRP A C 1
ATOM 712 O O . TRP A 1 94 ? 0.077 -1.445 8.107 1.00 97.19 94 TRP A O 1
ATOM 722 N N . THR A 1 95 ? -0.176 -3.642 8.486 1.00 96.38 95 THR A N 1
ATOM 723 C CA . THR A 1 95 ? -1.599 -3.568 8.814 1.00 96.38 95 THR A CA 1
ATOM 724 C C . THR A 1 95 ? -1.823 -3.734 10.308 1.00 96.38 95 THR A C 1
ATOM 726 O O . THR A 1 95 ? -1.122 -4.499 10.979 1.00 96.38 95 THR A O 1
ATOM 729 N N . PHE A 1 96 ? -2.824 -3.036 10.835 1.00 96.94 96 PHE A N 1
ATOM 730 C CA . PHE A 1 96 ? -3.284 -3.161 12.209 1.00 96.94 96 PHE A CA 1
ATOM 731 C C . PHE A 1 96 ? -4.810 -3.155 12.288 1.00 96.94 96 PHE A C 1
ATOM 733 O O . PHE A 1 96 ? -5.476 -2.323 11.671 1.00 96.94 96 PHE A O 1
ATOM 740 N N . ALA A 1 97 ? -5.368 -4.051 13.100 1.00 95.69 97 ALA A N 1
ATOM 741 C CA . ALA A 1 97 ? -6.796 -4.159 13.361 1.00 95.69 97 ALA A CA 1
ATOM 742 C C . ALA A 1 97 ? -7.070 -4.235 14.872 1.00 95.69 97 ALA A C 1
ATOM 744 O O . ALA A 1 97 ? -7.005 -5.295 15.502 1.00 95.69 97 ALA A O 1
ATOM 745 N N . GLY A 1 98 ? -7.376 -3.086 15.467 1.00 95.12 98 GLY A N 1
ATOM 746 C CA . GLY A 1 98 ? -7.848 -2.941 16.839 1.00 95.12 98 GLY A CA 1
ATOM 747 C C . GLY A 1 98 ? -9.286 -2.423 16.905 1.00 95.12 98 GLY A C 1
ATOM 748 O O . GLY A 1 98 ? -9.905 -2.116 15.893 1.00 95.12 98 GLY A O 1
ATOM 749 N N . ALA A 1 99 ? -9.819 -2.321 18.125 1.00 91.81 99 ALA A N 1
ATOM 750 C CA . ALA A 1 99 ? -11.180 -1.824 18.346 1.00 91.81 99 ALA A CA 1
ATOM 751 C C . ALA A 1 99 ? -11.304 -0.302 18.147 1.00 91.81 99 ALA A C 1
ATOM 753 O O . ALA A 1 99 ? -12.319 0.163 17.650 1.00 91.81 99 ALA A O 1
ATOM 754 N N . ALA A 1 100 ? -10.276 0.460 18.535 1.00 93.25 100 ALA A N 1
ATOM 755 C CA . ALA A 1 100 ? -10.257 1.925 18.448 1.00 93.25 100 ALA A CA 1
ATOM 756 C C . ALA A 1 100 ? -9.362 2.459 17.318 1.00 93.25 100 ALA A C 1
ATOM 758 O O . ALA A 1 100 ? -9.346 3.657 17.066 1.00 93.25 100 ALA A O 1
ATOM 759 N N . LEU A 1 101 ? -8.593 1.590 16.664 1.00 96.31 101 LEU A N 1
ATOM 760 C CA . LEU A 1 101 ? -7.683 1.966 15.591 1.00 96.31 101 LEU A CA 1
ATOM 761 C C . LEU A 1 101 ? -7.610 0.830 14.582 1.00 96.31 101 LEU A C 1
ATOM 763 O O . LEU A 1 101 ? -7.357 -0.321 14.949 1.00 96.31 101 LEU A O 1
ATOM 767 N N . ARG A 1 102 ? -7.763 1.176 13.312 1.00 96.06 102 ARG A N 1
ATOM 768 C CA . ARG A 1 102 ? -7.374 0.347 12.176 1.00 96.06 102 ARG A CA 1
ATOM 769 C C . ARG A 1 102 ? -6.427 1.155 11.317 1.00 96.06 102 ARG A C 1
ATOM 771 O O . ARG A 1 102 ? -6.648 2.349 11.160 1.00 96.06 102 ARG A O 1
ATOM 778 N N . HIS A 1 103 ? -5.396 0.525 10.775 1.00 95.62 103 HIS A N 1
ATOM 779 C CA . HIS A 1 103 ? -4.593 1.184 9.758 1.00 95.62 103 HIS A CA 1
ATOM 780 C C . HIS A 1 103 ? -3.918 0.203 8.808 1.00 95.62 103 HIS A C 1
ATOM 782 O O . HIS A 1 103 ? -3.701 -0.967 9.126 1.00 95.62 103 HIS A O 1
ATOM 788 N N . GLU A 1 104 ? -3.534 0.736 7.664 1.00 95.12 104 GLU A N 1
ATOM 789 C CA . GLU A 1 104 ? -2.584 0.188 6.721 1.00 95.12 104 GLU A CA 1
ATOM 790 C C . GLU A 1 104 ? -1.542 1.274 6.453 1.00 95.12 104 GLU A C 1
ATOM 792 O O . GLU A 1 104 ? -1.882 2.410 6.142 1.00 95.12 104 GLU A O 1
ATOM 797 N N . MET A 1 105 ? -0.271 0.938 6.629 1.00 95.88 105 MET A N 1
ATOM 798 C CA . MET A 1 105 ? 0.860 1.772 6.239 1.00 95.88 105 MET A CA 1
ATOM 799 C C . MET A 1 105 ? 1.669 1.004 5.209 1.00 95.88 105 MET A C 1
ATOM 801 O O . MET A 1 105 ? 1.825 -0.212 5.343 1.00 95.88 105 MET A O 1
ATOM 805 N N . TRP A 1 106 ? 2.207 1.688 4.210 1.00 94.38 106 TRP A N 1
ATOM 806 C CA . TRP A 1 106 ? 3.055 1.052 3.212 1.00 94.38 106 TRP A CA 1
ATOM 807 C C . TRP A 1 106 ? 4.176 1.967 2.750 1.00 94.38 106 TRP A C 1
ATOM 809 O O . TRP A 1 106 ? 4.095 3.192 2.839 1.00 94.38 106 TRP A O 1
ATOM 819 N N . LEU A 1 107 ? 5.219 1.323 2.244 1.00 94.19 107 LEU A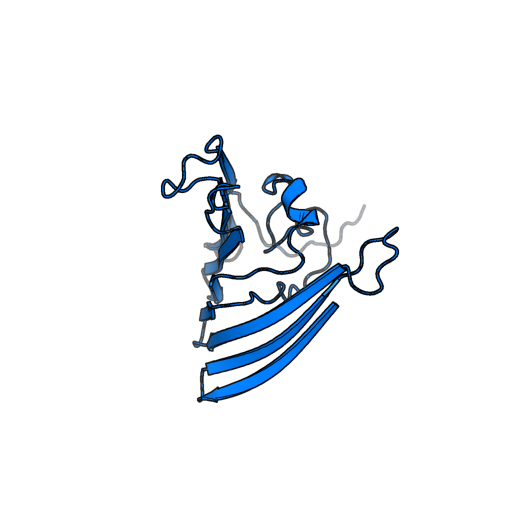 N 1
ATOM 820 C CA . LEU A 1 107 ? 6.288 1.921 1.473 1.00 94.19 107 LEU A CA 1
ATOM 821 C C . LEU A 1 107 ? 6.552 0.995 0.291 1.00 94.19 107 LEU A C 1
ATOM 823 O O . LEU A 1 107 ? 6.818 -0.189 0.489 1.00 94.19 107 LEU A O 1
ATOM 827 N N . VAL A 1 108 ? 6.492 1.519 -0.928 1.00 91.94 108 VAL A N 1
ATOM 828 C CA . VAL A 1 108 ? 6.703 0.749 -2.155 1.00 91.94 108 VAL A CA 1
ATOM 829 C C . VAL A 1 108 ? 7.812 1.387 -2.982 1.00 91.94 108 VAL A C 1
ATOM 831 O O . VAL A 1 108 ? 7.707 2.533 -3.410 1.00 91.94 108 VAL A O 1
ATOM 834 N N . TRP A 1 109 ? 8.871 0.620 -3.244 1.00 90.50 109 TRP A N 1
ATOM 835 C CA . TRP A 1 109 ? 9.919 0.985 -4.191 1.00 90.50 109 TRP A CA 1
ATOM 836 C C . TRP A 1 109 ? 9.493 0.627 -5.607 1.00 90.50 109 TRP A C 1
ATOM 838 O O . TRP A 1 109 ? 9.199 -0.526 -5.922 1.00 90.50 109 TRP A O 1
ATOM 848 N N . GLN A 1 110 ? 9.511 1.627 -6.480 1.00 86.00 110 GLN A N 1
ATOM 849 C CA . GLN A 1 110 ? 9.115 1.484 -7.879 1.00 86.00 110 GLN A CA 1
ATOM 850 C C . GLN A 1 110 ? 10.343 1.426 -8.787 1.00 86.00 110 GLN A C 1
ATOM 852 O O . GLN A 1 110 ? 10.380 0.668 -9.757 1.00 86.00 110 GLN A O 1
ATOM 857 N N . ARG A 1 111 ? 11.363 2.228 -8.467 1.00 86.88 111 ARG A N 1
ATOM 858 C CA . ARG A 1 111 ? 12.574 2.370 -9.276 1.00 86.88 111 ARG A CA 1
ATOM 859 C C . ARG A 1 111 ? 13.763 2.706 -8.385 1.00 86.88 111 ARG A C 1
ATOM 861 O O . ARG A 1 111 ? 13.654 3.585 -7.541 1.00 86.88 111 ARG A O 1
ATOM 868 N N . LEU A 1 112 ? 14.894 2.038 -8.589 1.00 87.31 112 LEU A N 1
ATOM 869 C CA . LEU A 1 112 ? 16.148 2.355 -7.894 1.00 87.31 112 LEU A CA 1
ATOM 870 C C . LEU A 1 112 ? 16.850 3.547 -8.559 1.00 87.31 112 LEU A C 1
ATOM 872 O O . LEU A 1 112 ? 16.613 3.825 -9.734 1.00 87.31 112 LEU A O 1
ATOM 876 N N . ASN A 1 113 ? 17.722 4.252 -7.836 1.00 87.25 113 ASN A N 1
ATOM 877 C CA . ASN A 1 113 ? 18.527 5.314 -8.442 1.00 87.25 113 ASN A CA 1
ATOM 878 C C . ASN A 1 113 ? 19.637 4.705 -9.310 1.00 87.25 113 ASN A C 1
ATOM 880 O O . ASN A 1 113 ? 20.425 3.892 -8.830 1.00 87.25 113 ASN A O 1
ATOM 884 N N . THR A 1 114 ? 19.710 5.122 -10.571 1.00 88.81 114 THR A N 1
ATOM 885 C CA . THR A 1 114 ? 20.787 4.776 -11.507 1.00 88.81 114 THR A CA 1
ATOM 886 C C . THR A 1 114 ? 21.300 6.037 -12.212 1.00 88.81 114 THR A C 1
ATOM 888 O O . THR A 1 114 ? 20.782 7.143 -12.003 1.00 88.81 114 THR A O 1
ATOM 891 N N . ALA A 1 115 ? 22.327 5.885 -13.052 1.00 89.62 115 ALA A N 1
ATOM 892 C CA . ALA A 1 115 ? 22.863 6.978 -13.860 1.00 89.62 115 ALA A CA 1
ATOM 893 C C . ALA A 1 115 ? 21.839 7.526 -14.870 1.00 89.62 115 ALA A C 1
ATOM 895 O O . ALA A 1 115 ? 21.912 8.688 -15.259 1.00 89.62 115 ALA A O 1
ATOM 896 N N . GLU A 1 116 ? 20.861 6.711 -15.256 1.00 87.06 116 GLU A N 1
ATOM 897 C CA . GLU A 1 116 ? 19.836 7.036 -16.243 1.00 87.06 116 GLU A CA 1
ATOM 898 C C . GLU A 1 116 ? 18.598 7.680 -15.607 1.00 87.06 116 GLU A C 1
ATOM 900 O O . GLU A 1 116 ? 17.907 8.458 -16.263 1.00 87.06 116 GLU A O 1
ATOM 905 N N . HIS A 1 117 ? 18.294 7.374 -14.338 1.00 86.44 117 HIS A N 1
ATOM 906 C CA . HIS A 1 117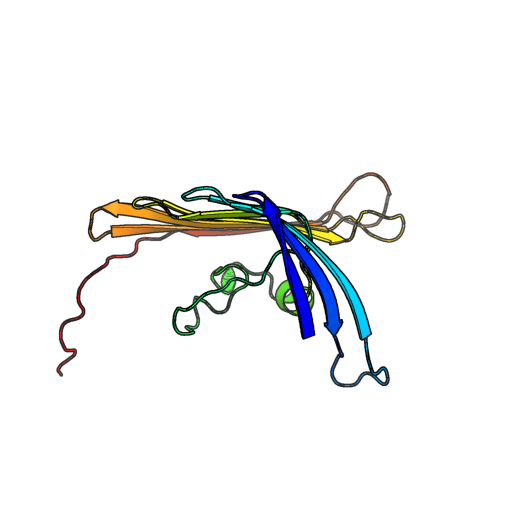 ? 17.084 7.870 -13.676 1.00 86.44 117 HIS A CA 1
ATOM 907 C C . HIS A 1 117 ? 17.176 7.965 -12.140 1.00 86.44 117 HIS A C 1
ATOM 909 O O . HIS A 1 117 ? 17.861 7.186 -11.468 1.00 86.44 117 HIS A O 1
ATOM 915 N N . ARG A 1 118 ? 16.395 8.884 -11.557 1.00 89.50 118 ARG A N 1
ATOM 916 C CA . ARG A 1 118 ? 16.185 9.001 -10.102 1.00 89.50 118 ARG A CA 1
ATOM 917 C C . ARG A 1 118 ? 15.501 7.771 -9.502 1.00 89.50 118 ARG A C 1
ATOM 919 O O . ARG A 1 118 ? 14.705 7.107 -10.172 1.00 89.50 118 ARG A O 1
ATOM 926 N N . GLU A 1 119 ? 15.784 7.494 -8.232 1.00 90.62 119 GLU A N 1
ATOM 927 C CA . GLU A 1 119 ? 14.962 6.591 -7.422 1.00 90.62 119 GLU A CA 1
ATOM 928 C C . GLU A 1 119 ? 13.529 7.115 -7.369 1.00 90.62 119 GLU A C 1
ATOM 930 O O . GLU A 1 119 ? 13.293 8.322 -7.396 1.00 90.62 119 GLU A O 1
ATOM 935 N N . ARG A 1 120 ? 12.571 6.195 -7.300 1.00 90.69 120 ARG A N 1
ATOM 936 C CA . ARG A 1 120 ? 11.179 6.515 -7.032 1.00 90.69 120 ARG A CA 1
ATOM 937 C C . ARG A 1 120 ? 10.596 5.509 -6.057 1.00 90.69 120 ARG A C 1
ATOM 939 O O . ARG A 1 120 ? 10.655 4.298 -6.296 1.00 90.69 120 ARG A O 1
ATOM 946 N N . PHE A 1 121 ? 9.989 6.024 -5.001 1.00 91.06 121 PHE A N 1
ATOM 947 C CA . PHE A 1 121 ? 9.186 5.251 -4.068 1.00 91.06 121 PHE A CA 1
ATOM 948 C C . PHE A 1 121 ? 7.945 6.046 -3.680 1.00 91.06 121 PHE A C 1
ATOM 950 O O . PHE A 1 121 ? 7.874 7.261 -3.871 1.00 91.06 121 PHE A O 1
ATOM 957 N N . ASP A 1 122 ? 6.959 5.359 -3.132 1.00 91.69 122 ASP A N 1
ATOM 958 C CA . ASP A 1 122 ? 5.829 6.008 -2.493 1.00 91.69 122 ASP A CA 1
ATOM 959 C C . ASP A 1 122 ? 5.593 5.427 -1.105 1.00 91.69 122 ASP A C 1
ATOM 961 O O . ASP A 1 122 ? 5.953 4.285 -0.815 1.00 91.69 122 ASP A O 1
ATOM 965 N N . VAL A 1 123 ? 5.022 6.250 -0.239 1.00 93.06 123 VAL A N 1
ATOM 966 C CA . VAL A 1 123 ? 4.581 5.865 1.094 1.00 93.06 123 VAL A CA 1
ATOM 967 C C . VAL A 1 123 ? 3.149 6.305 1.287 1.00 93.06 123 VAL A C 1
ATOM 969 O O . VAL A 1 123 ? 2.727 7.342 0.772 1.00 93.06 123 VAL A O 1
ATOM 972 N N . GLY A 1 124 ? 2.407 5.558 2.087 1.00 93.38 124 GLY A N 1
ATOM 973 C CA . GLY A 1 124 ? 1.070 5.980 2.446 1.00 93.38 124 GLY A CA 1
ATOM 974 C C . GLY A 1 124 ? 0.565 5.386 3.739 1.00 93.38 124 GLY A C 1
ATOM 975 O O . GLY A 1 124 ? 1.151 4.468 4.319 1.00 93.38 124 GLY A O 1
ATOM 976 N N . VAL A 1 125 ? -0.522 5.992 4.199 1.00 94.88 125 VAL A N 1
ATOM 977 C CA . VAL A 1 125 ? -1.261 5.625 5.397 1.00 94.88 125 VAL A CA 1
ATOM 978 C C . VAL A 1 125 ? -2.745 5.703 5.065 1.00 94.88 125 VAL A C 1
ATOM 980 O O . VAL A 1 125 ? -3.211 6.727 4.574 1.00 94.88 125 VAL A O 1
ATOM 983 N N . ASP A 1 126 ? -3.479 4.642 5.375 1.00 93.81 126 ASP A N 1
ATOM 984 C CA . ASP A 1 126 ? -4.940 4.603 5.454 1.00 93.81 126 ASP A CA 1
ATOM 985 C C . ASP A 1 126 ? -5.302 4.189 6.879 1.00 93.81 126 ASP A C 1
ATOM 987 O O . ASP A 1 126 ? -4.985 3.076 7.296 1.00 93.81 126 ASP A O 1
ATOM 991 N N . ALA A 1 127 ? -5.892 5.087 7.664 1.00 95.50 127 ALA A N 1
ATOM 992 C CA . ALA A 1 127 ? -6.186 4.857 9.071 1.00 95.50 127 ALA A CA 1
ATOM 993 C C . ALA A 1 127 ? -7.606 5.286 9.440 1.00 95.50 127 ALA A C 1
ATOM 995 O O . ALA A 1 127 ? -8.148 6.257 8.923 1.00 95.50 127 ALA A O 1
ATOM 996 N N . GLU A 1 128 ? -8.188 4.586 10.407 1.00 95.69 128 GLU A N 1
ATOM 997 C CA . GLU A 1 128 ? -9.470 4.929 11.006 1.00 95.69 128 GLU A CA 1
ATOM 998 C C . GLU A 1 128 ? -9.366 4.862 12.530 1.00 95.69 128 GLU A C 1
ATOM 1000 O O . GLU A 1 128 ? -9.030 3.821 13.106 1.00 95.69 128 GLU A O 1
ATOM 1005 N N . LEU A 1 129 ? -9.668 5.986 13.181 1.00 96.75 129 LEU A N 1
ATOM 1006 C CA . LEU A 1 129 ? -9.661 6.145 14.632 1.00 96.75 129 LEU A CA 1
ATOM 1007 C C . LEU A 1 129 ? -11.093 6.167 15.169 1.00 96.75 129 LEU A C 1
ATOM 1009 O O . LEU A 1 129 ? -11.892 7.013 14.779 1.00 96.75 129 LEU A O 1
ATOM 1013 N N . GLY A 1 130 ? -11.426 5.278 16.100 1.00 95.62 130 GLY A N 1
ATOM 1014 C CA . GLY A 1 130 ? -12.693 5.320 16.827 1.00 95.62 130 GLY A CA 1
ATOM 1015 C C . GLY A 1 130 ? -12.668 6.423 17.882 1.00 95.62 130 GLY A C 1
ATOM 1016 O O . GLY A 1 130 ? -11.989 6.283 18.895 1.00 95.62 130 GLY A O 1
ATOM 1017 N N . ALA A 1 131 ? -13.419 7.503 17.659 1.00 91.56 131 ALA A N 1
ATOM 1018 C CA . ALA A 1 131 ? -13.535 8.616 18.604 1.00 91.56 131 ALA A CA 1
ATOM 1019 C C . ALA A 1 131 ? -14.661 8.387 19.629 1.00 91.56 131 ALA A C 1
ATOM 1021 O O . ALA A 1 131 ? -14.554 8.788 20.785 1.00 91.56 131 ALA A O 1
ATOM 1022 N N . ALA A 1 132 ? -15.739 7.713 19.215 1.00 91.50 132 ALA A N 1
ATOM 1023 C CA . ALA A 1 132 ? -16.847 7.288 20.068 1.00 91.50 132 ALA A CA 1
ATOM 1024 C C . ALA A 1 132 ? -17.541 6.055 19.464 1.00 91.50 132 ALA A C 1
ATOM 1026 O O . ALA A 1 132 ? -17.258 5.660 18.337 1.00 91.50 132 ALA A O 1
ATOM 1027 N N . ARG A 1 133 ? -18.509 5.456 20.176 1.00 88.31 133 ARG A N 1
ATOM 1028 C CA . ARG A 1 133 ? -19.225 4.241 19.721 1.00 88.31 133 ARG A CA 1
ATOM 1029 C C . ARG A 1 133 ? -19.840 4.365 18.318 1.00 88.31 133 ARG A C 1
ATOM 1031 O O . ARG A 1 133 ? -19.942 3.365 17.617 1.00 88.31 133 ARG A O 1
ATOM 1038 N N . ALA A 1 134 ? -20.271 5.566 17.944 1.00 92.06 134 ALA A N 1
ATOM 1039 C CA . ALA A 1 134 ? -20.908 5.863 16.664 1.00 92.06 134 ALA A CA 1
ATOM 1040 C C . ALA A 1 134 ? -20.095 6.845 15.808 1.00 92.06 134 ALA A C 1
ATOM 1042 O O . ALA A 1 134 ? -20.620 7.358 14.830 1.00 92.06 134 ALA A O 1
ATOM 1043 N N . VAL A 1 135 ? -18.845 7.149 16.171 1.00 94.12 135 VAL A N 1
ATOM 1044 C CA . VAL A 1 135 ? -18.041 8.168 15.481 1.00 94.12 135 VAL A CA 1
ATOM 1045 C C . VAL A 1 135 ? -16.636 7.643 15.239 1.00 94.12 135 VAL A C 1
ATOM 1047 O O . VAL A 1 135 ? -15.956 7.233 16.184 1.00 94.12 135 VAL A O 1
ATOM 1050 N N . SER A 1 136 ? -16.180 7.708 13.991 1.00 95.69 136 SER A N 1
ATOM 1051 C CA . SER A 1 136 ? -14.779 7.482 13.644 1.00 95.69 136 SER A CA 1
ATOM 1052 C C . SER A 1 136 ? -14.202 8.608 12.794 1.00 95.69 136 SER A C 1
ATOM 1054 O O . SER A 1 136 ? -14.926 9.387 12.181 1.00 95.69 136 SER A O 1
ATOM 1056 N N . VAL A 1 137 ? -12.881 8.721 12.808 1.00 96.31 137 VAL A N 1
ATOM 1057 C CA . VAL A 1 137 ? -12.108 9.731 12.089 1.00 96.31 137 VAL A CA 1
ATOM 1058 C C . VAL A 1 137 ? -11.207 8.992 11.102 1.00 96.31 137 VAL A C 1
ATOM 1060 O O . VAL A 1 137 ? -10.231 8.371 11.539 1.00 96.31 137 VAL A O 1
ATOM 1063 N N . PRO A 1 138 ? -11.536 8.986 9.797 1.00 94.94 138 PRO A N 1
ATOM 1064 C CA . PRO A 1 138 ? -10.616 8.524 8.769 1.00 94.94 138 PRO A CA 1
ATOM 1065 C C . PRO A 1 138 ? -9.474 9.527 8.576 1.00 94.94 138 PRO A C 1
ATOM 1067 O O . PRO A 1 138 ? -9.687 10.741 8.617 1.00 94.94 138 PRO A O 1
ATOM 1070 N N . LEU A 1 139 ? -8.273 9.006 8.341 1.00 95.12 139 LEU A N 1
ATOM 1071 C CA . LEU A 1 139 ? -7.054 9.748 8.037 1.00 95.12 139 LEU A CA 1
ATOM 1072 C C . LEU A 1 139 ? -6.324 9.032 6.902 1.00 95.12 139 LEU A C 1
ATOM 1074 O O . LEU A 1 139 ? -6.024 7.845 7.012 1.00 95.12 139 LEU A O 1
ATOM 1078 N N . GLN A 1 140 ? -6.016 9.758 5.833 1.00 94.62 140 GLN A N 1
ATOM 1079 C CA . GLN A 1 140 ? -5.283 9.241 4.686 1.00 94.62 140 GLN A CA 1
ATOM 1080 C C . GLN A 1 140 ? -4.134 10.176 4.318 1.00 94.62 140 GLN A C 1
ATOM 1082 O O . GLN A 1 140 ? -4.296 11.396 4.312 1.00 94.62 140 GLN A O 1
ATOM 1087 N N . LEU A 1 141 ? -2.975 9.604 4.011 1.00 94.19 141 LEU A N 1
ATOM 1088 C CA . LEU A 1 141 ? -1.782 10.309 3.545 1.00 94.19 141 LEU A CA 1
ATOM 1089 C C . LEU A 1 141 ? -1.143 9.485 2.434 1.00 94.19 141 LEU A C 1
ATOM 1091 O O . LEU A 1 141 ? -1.037 8.266 2.546 1.00 94.19 141 LEU A O 1
ATOM 1095 N N . HIS A 1 142 ? -0.669 10.156 1.396 1.00 93.50 142 HIS A N 1
ATOM 1096 C CA . HIS A 1 142 ? 0.088 9.543 0.322 1.00 93.50 142 HIS A CA 1
ATOM 1097 C C . HIS A 1 142 ? 1.186 10.498 -0.131 1.00 93.50 142 HIS A C 1
ATOM 1099 O O . HIS A 1 142 ? 0.930 11.674 -0.395 1.00 93.50 142 HIS A O 1
ATOM 1105 N N . VAL A 1 143 ? 2.412 9.990 -0.192 1.00 92.94 143 VAL A N 1
ATOM 1106 C CA . VAL A 1 143 ? 3.586 10.727 -0.648 1.00 92.94 143 VAL A CA 1
ATOM 1107 C C . VAL A 1 143 ? 4.274 9.919 -1.731 1.00 92.94 143 VAL A C 1
ATOM 1109 O O . VAL A 1 143 ? 4.582 8.748 -1.534 1.00 92.94 143 VAL A O 1
ATOM 1112 N N . VAL A 1 144 ? 4.559 10.558 -2.857 1.00 91.44 144 VAL A N 1
ATOM 1113 C CA . VAL A 1 144 ? 5.377 10.014 -3.938 1.00 91.44 144 VAL A CA 1
ATOM 1114 C C . VAL A 1 144 ? 6.669 10.807 -3.963 1.00 91.44 144 VAL A C 1
ATOM 1116 O O . VAL A 1 144 ? 6.626 12.021 -4.155 1.00 91.44 144 VAL A O 1
ATOM 1119 N N . HIS A 1 145 ? 7.791 10.120 -3.793 1.00 91.62 145 HIS A N 1
ATOM 1120 C CA . HIS A 1 145 ? 9.123 10.701 -3.856 1.00 91.62 145 HIS A CA 1
ATOM 1121 C C . HIS A 1 145 ? 9.826 10.257 -5.134 1.00 91.62 145 HIS A C 1
ATOM 1123 O O . HIS A 1 145 ? 9.858 9.066 -5.452 1.00 91.62 145 HIS A O 1
ATOM 1129 N N . GLU A 1 146 ? 10.427 11.201 -5.847 1.00 91.00 146 GLU A N 1
ATOM 1130 C CA . GLU A 1 146 ? 11.328 10.952 -6.968 1.00 91.00 146 GLU A CA 1
ATOM 1131 C C . GLU A 1 146 ? 12.636 11.711 -6.735 1.00 91.00 146 GLU A C 1
ATOM 1133 O O . GLU A 1 146 ? 12.675 12.938 -6.795 1.00 91.00 146 GLU A O 1
ATOM 1138 N N . GLY A 1 147 ? 13.723 10.989 -6.456 1.00 88.06 147 GLY A N 1
ATOM 1139 C CA . GLY A 1 147 ? 14.973 11.600 -6.013 1.00 88.06 147 GLY A CA 1
ATOM 1140 C C . GLY A 1 147 ? 16.163 10.643 -5.900 1.00 88.06 147 GLY A C 1
ATOM 1141 O O . GLY A 1 147 ? 16.387 9.787 -6.754 1.00 88.06 147 GLY A O 1
ATOM 1142 N N . GLY A 1 148 ? 16.994 10.845 -4.879 1.00 80.94 148 GLY A N 1
ATOM 1143 C CA . GLY A 1 148 ? 18.282 10.160 -4.710 1.00 80.94 148 GLY A CA 1
ATOM 1144 C C . GLY A 1 148 ? 19.452 10.950 -5.302 1.00 80.94 148 GLY A C 1
ATOM 1145 O O . GLY A 1 148 ? 19.319 11.585 -6.344 1.00 80.94 148 GLY A O 1
ATOM 1146 N N . GLN A 1 149 ? 20.595 10.954 -4.612 1.00 78.62 149 GLN A N 1
ATOM 1147 C CA . GLN A 1 149 ? 21.755 11.806 -4.931 1.00 78.62 149 GLN A CA 1
ATOM 1148 C C . GLN A 1 149 ? 22.971 11.034 -5.459 1.00 78.62 149 GLN A C 1
ATOM 1150 O O . GLN A 1 149 ? 24.000 11.644 -5.736 1.00 78.62 149 GLN A O 1
ATOM 1155 N N . LEU A 1 150 ? 22.871 9.709 -5.612 1.00 84.38 150 LEU A N 1
ATOM 1156 C CA . LEU A 1 150 ? 24.008 8.881 -6.031 1.00 84.38 150 LEU A CA 1
ATOM 1157 C C . LEU A 1 150 ? 24.460 9.204 -7.461 1.00 84.38 150 LEU A C 1
ATOM 1159 O O . LEU A 1 150 ? 25.643 9.092 -7.768 1.00 84.38 150 LEU A O 1
ATOM 1163 N N . PHE A 1 151 ? 23.536 9.644 -8.319 1.00 85.44 151 PHE A N 1
ATOM 1164 C CA . PHE A 1 151 ? 23.819 10.017 -9.704 1.00 85.44 151 PHE A CA 1
ATOM 1165 C C . PHE A 1 151 ? 23.206 11.378 -10.056 1.00 85.44 151 PHE A C 1
ATOM 1167 O O . PHE A 1 151 ? 22.149 11.718 -9.528 1.00 85.44 151 PHE A O 1
ATOM 1174 N N . PRO A 1 152 ? 23.794 12.168 -10.970 1.00 80.81 152 PRO A N 1
ATOM 1175 C CA . PRO A 1 152 ? 23.207 13.418 -11.455 1.00 80.81 152 PRO A CA 1
ATOM 1176 C C . PRO A 1 152 ? 22.140 13.160 -12.540 1.00 80.81 152 PRO A C 1
ATOM 1178 O O . PRO A 1 152 ? 22.253 13.634 -13.666 1.00 80.81 152 PRO A O 1
ATOM 1181 N N . SER A 1 153 ? 21.102 12.386 -12.222 1.00 81.31 153 SER A N 1
ATOM 1182 C CA . SER A 1 153 ? 20.107 11.902 -13.187 1.00 81.31 153 SER A CA 1
ATOM 1183 C C . SER A 1 153 ? 18.774 12.658 -13.117 1.00 81.31 153 SER A C 1
ATOM 1185 O O . SER A 1 153 ? 17.790 12.151 -12.601 1.00 81.31 153 SER A O 1
ATOM 1187 N N . GLY A 1 154 ? 18.716 13.887 -13.643 1.00 81.81 154 GLY A N 1
ATOM 1188 C CA . GLY A 1 154 ? 17.457 14.644 -13.808 1.00 81.81 154 GLY A CA 1
ATOM 1189 C C . GLY A 1 154 ? 16.920 15.331 -12.536 1.00 81.81 154 GLY A C 1
ATOM 1190 O O . GLY A 1 154 ? 17.612 15.350 -11.514 1.00 81.81 154 GLY A O 1
ATOM 1191 N N . PRO A 1 155 ? 15.727 15.950 -12.586 1.00 82.44 155 PRO A N 1
ATOM 1192 C CA . PRO A 1 155 ? 15.153 16.703 -11.467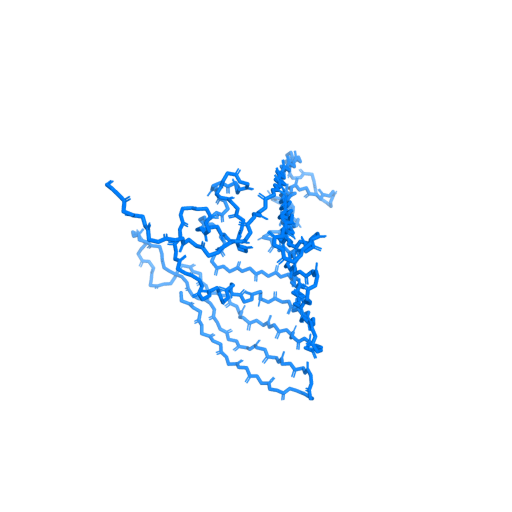 1.00 82.44 155 PRO A CA 1
ATOM 1193 C C . PRO A 1 155 ? 14.631 15.801 -10.334 1.00 82.44 155 PRO A C 1
ATOM 1195 O O . PRO A 1 155 ? 14.313 14.635 -10.553 1.00 82.44 155 PRO A O 1
ATOM 1198 N N . VAL A 1 156 ? 14.532 16.370 -9.129 1.00 88.06 156 VAL A N 1
ATOM 1199 C CA . VAL A 1 156 ? 13.837 15.782 -7.968 1.00 88.06 156 VAL A CA 1
ATOM 1200 C C . VAL A 1 156 ? 12.380 16.243 -7.993 1.00 88.06 156 VAL A C 1
ATOM 1202 O O . VAL A 1 156 ? 12.099 17.367 -8.416 1.00 88.06 156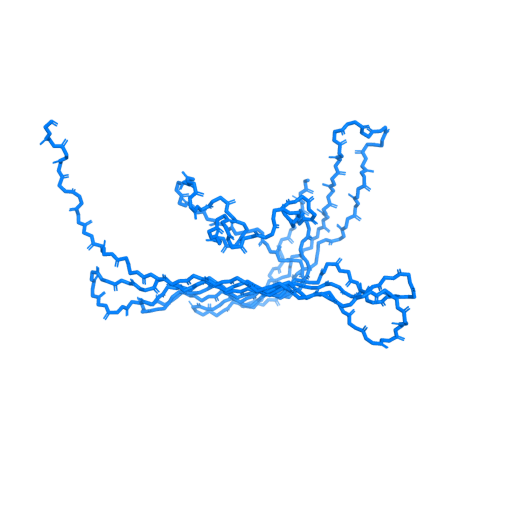 VAL A O 1
ATOM 1205 N N . GLY A 1 157 ? 11.457 15.402 -7.540 1.00 87.56 157 GLY A N 1
ATOM 1206 C CA . GLY A 1 157 ? 10.044 15.744 -7.479 1.00 87.56 157 GLY A CA 1
ATOM 1207 C C . GLY A 1 157 ? 9.307 14.982 -6.392 1.00 87.56 157 GLY A C 1
ATOM 1208 O O . GLY A 1 157 ? 9.329 13.757 -6.368 1.00 87.56 157 GLY A O 1
ATOM 1209 N N . ASP A 1 158 ? 8.580 15.724 -5.563 1.00 89.81 158 ASP A N 1
ATOM 1210 C CA . ASP A 1 158 ? 7.751 15.172 -4.499 1.00 89.81 158 ASP A CA 1
ATOM 1211 C C . ASP A 1 158 ? 6.288 15.550 -4.715 1.00 89.81 158 ASP A C 1
ATOM 1213 O O . ASP A 1 158 ? 5.960 16.641 -5.187 1.00 89.81 158 ASP A O 1
ATOM 1217 N N . SER A 1 159 ? 5.391 14.637 -4.367 1.00 89.44 159 SER A N 1
ATOM 1218 C CA . SER A 1 159 ? 3.952 14.873 -4.372 1.00 89.44 159 SER A CA 1
ATOM 1219 C C . SER A 1 159 ? 3.367 14.347 -3.077 1.00 89.44 159 SER A C 1
ATOM 1221 O O . SER A 1 159 ? 3.589 13.190 -2.743 1.00 89.44 159 SER A O 1
ATOM 1223 N N . THR A 1 160 ? 2.612 15.189 -2.375 1.00 92.06 160 THR A N 1
ATOM 1224 C CA . THR A 1 160 ? 1.973 14.846 -1.103 1.00 92.06 160 THR A CA 1
ATOM 1225 C C . THR A 1 160 ? 0.493 15.175 -1.180 1.00 92.06 160 THR A C 1
ATOM 1227 O O . THR A 1 160 ? 0.123 16.292 -1.540 1.00 92.06 160 THR A O 1
ATOM 1230 N N . ALA A 1 161 ? -0.346 14.217 -0.803 1.00 91.88 161 ALA A N 1
ATOM 1231 C CA . ALA A 1 161 ? -1.786 14.382 -0.688 1.00 91.88 161 ALA A CA 1
ATOM 1232 C C . ALA A 1 161 ? -2.265 13.789 0.640 1.00 91.88 161 ALA A C 1
ATOM 1234 O O . ALA A 1 161 ? -1.785 12.741 1.070 1.00 91.88 161 ALA A O 1
ATOM 1235 N N . ALA A 1 162 ? -3.215 14.454 1.294 1.00 94.12 162 ALA A N 1
ATOM 1236 C CA . ALA A 1 162 ? -3.792 13.982 2.545 1.00 94.12 162 ALA A CA 1
ATOM 1237 C C . ALA A 1 162 ? -5.290 14.285 2.616 1.00 94.12 162 ALA A C 1
ATOM 1239 O O . ALA A 1 162 ? -5.754 15.285 2.067 1.00 94.12 162 ALA A O 1
ATOM 1240 N N . ALA A 1 163 ? -6.031 13.442 3.330 1.00 93.00 163 ALA A N 1
ATOM 1241 C CA . ALA A 1 163 ? -7.427 13.670 3.673 1.00 93.00 163 ALA A CA 1
ATOM 1242 C C . ALA A 1 163 ? -7.710 13.265 5.119 1.00 93.00 163 ALA A C 1
ATOM 1244 O O . ALA A 1 163 ? -7.093 12.355 5.671 1.00 93.00 163 ALA A O 1
ATOM 1245 N N . ALA A 1 164 ? -8.687 13.934 5.717 1.00 94.56 164 ALA A N 1
ATOM 1246 C CA . ALA A 1 164 ? -9.234 13.605 7.020 1.00 94.56 164 ALA A CA 1
ATOM 1247 C C . ALA A 1 164 ? -10.741 13.873 7.011 1.00 94.56 164 ALA A C 1
ATOM 1249 O O . ALA A 1 164 ? -11.220 14.693 6.225 1.00 94.56 164 ALA A O 1
ATOM 1250 N N . GLY A 1 165 ? -11.492 13.210 7.886 1.00 93.12 165 GLY A N 1
ATOM 1251 C CA . GLY A 1 165 ? -12.936 13.414 7.960 1.00 93.12 165 GLY A CA 1
ATOM 1252 C C . GLY A 1 165 ? -13.561 12.920 9.254 1.00 93.12 165 GLY A C 1
ATOM 1253 O O . GLY A 1 165 ? -12.871 12.607 10.222 1.00 93.12 165 GLY A O 1
ATOM 1254 N N . VAL A 1 166 ? -14.890 12.837 9.255 1.00 94.00 166 VAL A N 1
ATOM 1255 C CA . VAL A 1 166 ? -15.680 12.268 10.350 1.00 94.00 166 VAL A CA 1
ATOM 1256 C C . VAL A 1 166 ? -16.736 11.348 9.753 1.00 94.00 166 VAL A C 1
ATOM 1258 O O . VAL A 1 166 ? -17.556 11.776 8.946 1.00 94.00 166 VAL A O 1
ATOM 1261 N N . ASN A 1 167 ? -16.732 10.093 10.185 1.00 91.62 167 ASN A N 1
ATOM 1262 C CA . ASN A 1 167 ? -17.750 9.105 9.869 1.00 91.62 167 ASN A CA 1
ATOM 1263 C C . ASN A 1 167 ? -18.685 8.956 11.067 1.00 91.62 167 ASN A C 1
ATOM 1265 O O . ASN A 1 167 ? -18.230 8.740 12.193 1.00 91.62 167 ASN A O 1
ATOM 1269 N N . VAL A 1 168 ? -19.993 9.025 10.822 1.00 90.75 168 VAL A N 1
ATOM 1270 C CA . VAL A 1 168 ? -21.018 8.740 11.830 1.00 90.75 168 VAL A CA 1
ATOM 1271 C C . VAL A 1 168 ? -21.703 7.427 11.473 1.00 90.75 168 VAL A C 1
ATOM 1273 O O . VAL A 1 168 ? -22.274 7.280 10.395 1.00 90.75 168 VAL A O 1
ATOM 1276 N N . HIS A 1 169 ? -21.644 6.465 12.388 1.00 85.94 169 HIS A N 1
ATOM 1277 C CA . HIS A 1 169 ? -22.203 5.129 12.220 1.00 85.94 169 HIS A CA 1
ATOM 1278 C C . HIS A 1 169 ? -23.593 5.070 12.848 1.00 85.94 169 HIS A C 1
ATOM 1280 O O . HIS A 1 169 ? -23.749 5.220 14.059 1.00 85.94 169 HIS A O 1
ATOM 1286 N N . GLY A 1 170 ? -24.610 4.809 12.034 1.00 79.44 170 GLY A N 1
ATOM 1287 C CA . GLY A 1 170 ? -25.987 4.617 12.479 1.00 79.44 170 GLY A CA 1
ATOM 1288 C C . GLY A 1 170 ? -26.665 3.499 11.695 1.00 79.44 170 GLY A C 1
ATOM 1289 O O . GLY A 1 170 ? -26.207 3.108 10.623 1.00 79.44 170 GLY A O 1
ATOM 1290 N N . ARG A 1 171 ? -27.775 2.971 12.219 1.00 69.50 171 ARG A N 1
ATOM 1291 C CA . ARG A 1 171 ? -28.682 2.166 11.393 1.00 69.50 171 ARG A CA 1
ATOM 1292 C C . ARG A 1 171 ? -29.419 3.127 10.469 1.00 69.50 171 ARG A C 1
ATOM 1294 O O . ARG A 1 171 ? -30.134 3.995 10.963 1.00 69.50 171 ARG A O 1
ATOM 1301 N N . ALA A 1 172 ? -29.258 2.969 9.159 1.00 60.06 172 ALA A N 1
ATOM 1302 C CA . ALA A 1 172 ? -30.189 3.578 8.222 1.00 60.06 172 ALA A CA 1
ATOM 1303 C C . ALA A 1 172 ? -31.581 2.995 8.521 1.00 60.06 172 ALA A C 1
ATOM 1305 O O . ALA A 1 172 ? -31.770 1.778 8.470 1.00 60.06 172 ALA A O 1
ATOM 1306 N N . GLY A 1 173 ? -32.524 3.849 8.924 1.00 62.59 173 GLY A N 1
ATOM 1307 C CA . GLY A 1 173 ? -33.941 3.493 8.890 1.00 62.59 173 GLY A CA 1
ATOM 1308 C C . GLY A 1 173 ? -34.383 3.279 7.437 1.00 62.59 173 GLY A C 1
ATOM 1309 O O . GLY A 1 173 ? -33.655 3.686 6.526 1.00 62.59 173 GLY A O 1
ATOM 1310 N N . PRO A 1 174 ? -35.538 2.637 7.192 1.00 59.72 174 PRO A N 1
ATOM 1311 C CA . PRO A 1 174 ? -36.060 2.525 5.837 1.00 59.72 174 PRO A CA 1
ATOM 1312 C C . PRO A 1 174 ? -36.179 3.928 5.232 1.00 59.72 174 PRO A C 1
ATOM 1314 O O . PRO A 1 174 ? -36.755 4.832 5.839 1.00 59.72 174 PRO A O 1
ATOM 1317 N N . LEU A 1 175 ? -35.574 4.111 4.059 1.00 58.66 175 LEU A N 1
ATOM 1318 C CA . LEU A 1 175 ? -35.747 5.304 3.239 1.00 58.66 175 LEU A CA 1
ATOM 1319 C C . LEU A 1 175 ? -37.118 5.205 2.561 1.00 58.66 175 LEU A C 1
ATOM 1321 O O . LEU A 1 175 ? -37.201 4.900 1.378 1.00 58.66 175 LEU A O 1
ATOM 1325 N N . ASP A 1 176 ? -38.184 5.420 3.329 1.00 62.06 176 ASP A N 1
ATOM 1326 C CA . ASP A 1 176 ? -39.512 5.667 2.773 1.00 62.06 176 ASP A CA 1
ATOM 1327 C C . ASP A 1 176 ? -39.702 7.177 2.608 1.00 62.06 176 ASP A C 1
ATOM 1329 O O . ASP A 1 176 ? -39.871 7.904 3.595 1.00 62.06 176 ASP A O 1
ATOM 1333 N N . ARG A 1 177 ? -39.663 7.631 1.351 1.00 44.16 177 ARG A N 1
ATOM 1334 C CA . ARG A 1 177 ? -40.745 8.380 0.685 1.00 44.16 177 ARG A CA 1
ATOM 1335 C C . ARG A 1 177 ? -40.434 8.609 -0.788 1.00 44.16 177 ARG A C 1
ATOM 1337 O O . ARG A 1 177 ? -39.368 9.190 -1.080 1.00 44.16 177 ARG A O 1
#

Secondary structure (DSSP, 8-state):
-EEEEEEEEETTEEEEEEEEEE--TT-SSS-SEEEEEEEEEEE-SSEEEEEEEPPPP---SPP-GGG-SGGG--GGGS-TTHHHH-SS-EEEEEEEE-SSEEEEEEEEEEE---SSS-EEEEEEEEEEEEEETTEEEEEEEEEEEEE-SSS--S--EEEEEEEE--EE--PPPP---